Protein AF-A0ABD4KU76-F1 (afdb_monomer)

Mean predicted aligned error: 6.34 Å

Radius of gyration: 13.07 Å; Cα contacts (8 Å, |Δi|>4): 197; chains: 1; bounding box: 33×34×33 Å

Sequence (89 aa):
MNAALYEDQMRVTSIPYCTSKLVIFSGVPLAKDSYITNSGKYYVTIKADPDSIPVLPTLGQHWSVKGARQIENMEVGDYVMQQHTYESP

Structure (mmCIF, N/CA/C/O backbone):
data_AF-A0ABD4KU76-F1
#
_entry.id   AF-A0ABD4KU76-F1
#
loop_
_atom_site.group_PDB
_atom_site.id
_atom_site.type_symbol
_atom_site.label_atom_id
_atom_site.label_alt_id
_atom_site.label_comp_id
_atom_site.label_asym_id
_atom_site.label_entity_id
_atom_site.label_seq_id
_atom_site.pdbx_PDB_ins_code
_atom_site.Cartn_x
_atom_site.Cartn_y
_atom_site.Cartn_z
_atom_site.occupancy
_atom_site.B_iso_or_equiv
_atom_site.auth_seq_id
_atom_site.auth_comp_id
_atom_site.auth_asym_id
_atom_site.auth_atom_id
_atom_site.pdbx_PDB_model_num
ATOM 1 N N . MET A 1 1 ? 7.916 25.371 2.265 1.00 40.19 1 MET A N 1
ATOM 2 C CA . MET A 1 1 ? 8.385 24.374 1.281 1.00 40.19 1 MET A CA 1
ATOM 3 C C . MET A 1 1 ? 7.164 23.898 0.516 1.00 40.19 1 MET A C 1
ATOM 5 O O . MET A 1 1 ? 6.271 23.353 1.146 1.00 40.19 1 MET A O 1
ATOM 9 N N . ASN A 1 2 ? 7.071 24.173 -0.787 1.00 48.69 2 ASN A N 1
ATOM 10 C CA . ASN A 1 2 ? 5.995 23.629 -1.618 1.00 48.69 2 ASN A CA 1
ATOM 11 C C . ASN A 1 2 ? 6.288 22.141 -1.823 1.00 48.69 2 ASN A C 1
ATOM 13 O O . ASN A 1 2 ? 7.141 21.796 -2.637 1.00 48.69 2 ASN A O 1
ATOM 17 N N . ALA A 1 3 ? 5.657 21.271 -1.035 1.00 60.59 3 ALA A N 1
ATOM 18 C CA . ALA A 1 3 ? 5.720 19.841 -1.295 1.00 60.59 3 ALA A CA 1
ATOM 19 C C . ALA A 1 3 ? 5.072 19.593 -2.663 1.00 60.59 3 ALA A C 1
ATOM 21 O O . ALA A 1 3 ? 3.917 19.962 -2.879 1.00 60.59 3 ALA A O 1
ATOM 22 N N . ALA A 1 4 ? 5.829 19.030 -3.604 1.00 76.62 4 ALA A N 1
ATOM 23 C CA . ALA A 1 4 ? 5.256 18.585 -4.864 1.00 76.62 4 ALA A CA 1
ATOM 24 C C . ALA A 1 4 ? 4.192 17.521 -4.554 1.00 76.62 4 ALA A C 1
ATOM 26 O O . ALA A 1 4 ? 4.468 16.559 -3.835 1.00 76.62 4 ALA A O 1
ATOM 27 N N . LEU A 1 5 ? 2.972 17.732 -5.050 1.00 85.75 5 LEU A N 1
ATOM 28 C CA . LEU A 1 5 ? 1.892 16.760 -4.940 1.00 85.75 5 LEU A CA 1
ATOM 29 C C . LEU A 1 5 ? 2.029 15.762 -6.084 1.00 85.75 5 LEU A C 1
ATOM 31 O O . LEU A 1 5 ? 2.069 16.154 -7.250 1.00 85.75 5 LEU A O 1
ATOM 35 N N . TYR A 1 6 ? 2.092 14.485 -5.733 1.00 89.94 6 TYR A N 1
ATOM 36 C CA . TYR A 1 6 ? 2.148 13.370 -6.667 1.00 89.94 6 TYR A CA 1
ATOM 37 C C . TYR A 1 6 ? 0.813 12.643 -6.667 1.00 89.94 6 TYR A C 1
ATOM 39 O O . TYR A 1 6 ? 0.063 12.731 -5.697 1.00 89.94 6 TYR A O 1
ATOM 47 N N . GLU A 1 7 ? 0.530 11.937 -7.753 1.00 91.12 7 GLU A N 1
ATOM 48 C CA . GLU A 1 7 ? -0.631 11.068 -7.879 1.00 91.12 7 GLU A CA 1
ATOM 49 C C . GLU A 1 7 ? -0.165 9.698 -8.375 1.00 91.12 7 GLU A C 1
ATOM 51 O O . GLU A 1 7 ? 0.629 9.616 -9.314 1.00 91.12 7 GLU A O 1
ATOM 56 N N . ASP A 1 8 ? -0.642 8.632 -7.738 1.00 90.38 8 ASP A N 1
ATOM 57 C CA . ASP A 1 8 ? -0.394 7.249 -8.136 1.00 90.38 8 ASP A CA 1
ATOM 58 C C . ASP A 1 8 ? -1.721 6.477 -8.144 1.00 90.38 8 ASP A C 1
ATOM 60 O O . ASP A 1 8 ? -2.556 6.617 -7.249 1.00 90.38 8 ASP A O 1
ATOM 64 N N . GLN A 1 9 ? -1.894 5.616 -9.145 1.00 92.44 9 GLN A N 1
ATOM 65 C CA . GLN A 1 9 ? -2.977 4.636 -9.182 1.00 92.44 9 GLN A CA 1
ATOM 66 C C . GLN A 1 9 ? -2.391 3.252 -8.949 1.00 92.44 9 GLN A C 1
ATOM 68 O O . GLN A 1 9 ? -1.436 2.874 -9.626 1.00 92.44 9 GLN A O 1
ATOM 73 N N . MET A 1 10 ? -2.962 2.483 -8.026 1.00 93.06 10 MET A N 1
ATOM 74 C CA . MET A 1 10 ? -2.439 1.174 -7.643 1.00 93.06 10 MET A CA 1
ATOM 75 C C . MET A 1 10 ? -3.532 0.122 -7.477 1.00 93.06 10 MET A C 1
ATOM 77 O O . MET A 1 10 ? -4.673 0.428 -7.135 1.00 93.06 10 MET A O 1
ATOM 81 N N . ARG A 1 11 ? -3.154 -1.143 -7.662 1.00 94.94 11 ARG A N 1
ATOM 82 C CA . ARG A 1 11 ? -3.933 -2.300 -7.216 1.00 94.94 11 ARG A CA 1
ATOM 83 C C . ARG A 1 11 ? -3.367 -2.800 -5.898 1.00 94.94 11 ARG A C 1
ATOM 85 O O . ARG A 1 11 ? -2.195 -3.171 -5.849 1.00 94.94 11 ARG A O 1
ATOM 92 N N . VAL A 1 12 ? -4.197 -2.872 -4.865 1.00 96.06 12 VAL A N 1
ATOM 93 C CA . VAL A 1 12 ? -3.810 -3.393 -3.548 1.00 96.06 12 VAL A CA 1
ATOM 94 C C . VAL A 1 12 ? -3.403 -4.859 -3.673 1.00 96.06 12 VAL A C 1
ATOM 96 O O . VAL A 1 12 ? -4.152 -5.685 -4.196 1.00 96.06 12 VAL A O 1
ATOM 99 N N . THR A 1 13 ? -2.214 -5.189 -3.182 1.00 95.94 13 THR A N 1
ATOM 100 C CA . THR A 1 13 ? -1.681 -6.560 -3.165 1.00 95.94 13 THR A CA 1
ATOM 101 C C . THR A 1 13 ? -1.310 -7.032 -1.767 1.00 95.94 13 THR A C 1
ATOM 103 O O . THR A 1 13 ? -1.131 -8.230 -1.576 1.00 95.94 13 THR A O 1
ATOM 106 N N . SER A 1 14 ? -1.191 -6.125 -0.795 1.00 96.19 14 SER A N 1
ATOM 107 C CA . SER A 1 14 ? -0.875 -6.463 0.592 1.00 96.19 14 SER A CA 1
ATOM 108 C C . SER A 1 14 ? -1.499 -5.460 1.558 1.00 96.19 14 SER A C 1
ATOM 110 O O . SER A 1 14 ? -1.542 -4.266 1.271 1.00 96.19 14 SER A O 1
ATOM 112 N N . ILE A 1 15 ? -1.968 -5.944 2.707 1.00 97.25 15 ILE A N 1
ATOM 113 C CA . ILE A 1 15 ? -2.483 -5.133 3.819 1.00 97.25 15 ILE A CA 1
ATOM 114 C C . ILE A 1 15 ? -1.813 -5.664 5.094 1.00 97.25 15 ILE A C 1
ATOM 116 O O . ILE A 1 15 ? -2.416 -6.446 5.829 1.00 97.25 15 ILE A O 1
ATOM 120 N N . PRO A 1 16 ? -0.525 -5.347 5.324 1.00 95.44 16 PRO A N 1
ATOM 121 C CA . PRO A 1 16 ? 0.232 -5.904 6.445 1.00 95.44 16 PRO A CA 1
ATOM 122 C C . PRO A 1 16 ? -0.273 -5.435 7.813 1.00 95.44 16 PRO A C 1
ATOM 124 O O . PRO A 1 16 ? 0.006 -6.088 8.817 1.00 95.44 16 PRO A O 1
ATOM 127 N N . TYR A 1 17 ? -0.988 -4.307 7.876 1.00 96.00 17 TYR A N 1
ATOM 128 C CA . TYR A 1 17 ? -1.466 -3.749 9.134 1.00 96.00 17 TYR A CA 1
ATOM 129 C C . TYR A 1 17 ? -2.842 -3.108 8.974 1.00 96.00 17 TYR A C 1
ATOM 131 O O . TYR A 1 17 ? -3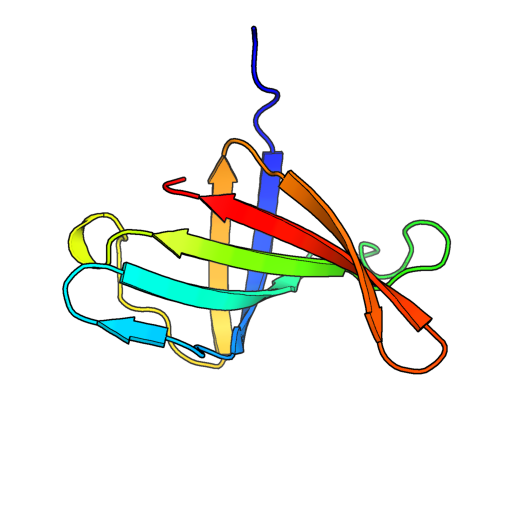.043 -2.268 8.101 1.00 96.00 17 TYR A O 1
ATOM 139 N N . CYS A 1 18 ? -3.779 -3.480 9.844 1.00 94.62 18 CYS A N 1
ATOM 140 C CA . CYS A 1 18 ? -5.115 -2.898 9.899 1.00 94.62 18 CYS A CA 1
ATOM 141 C C . CYS A 1 18 ? -5.586 -2.867 11.356 1.00 94.62 18 CYS A C 1
ATOM 143 O O . CYS A 1 18 ? -5.912 -3.898 11.940 1.00 94.62 18 CYS A O 1
ATOM 145 N N . THR A 1 19 ? -5.600 -1.678 11.949 1.00 94.88 19 THR A N 1
ATOM 146 C CA . THR A 1 19 ? -6.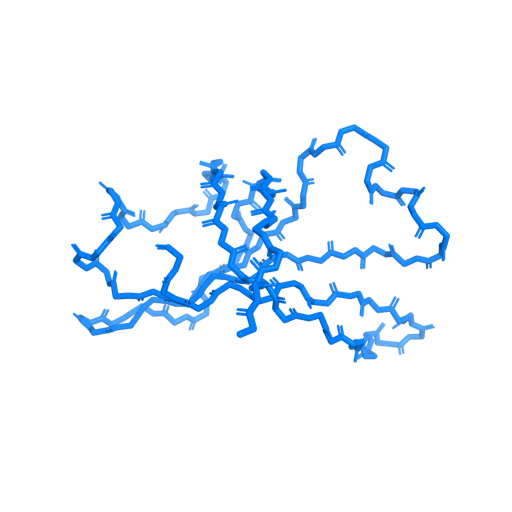130 -1.414 13.297 1.00 94.88 19 THR A CA 1
ATOM 147 C C . THR A 1 19 ? -7.068 -0.220 13.254 1.00 94.88 19 THR A C 1
ATOM 149 O O . THR A 1 19 ? -7.182 0.409 12.214 1.00 94.88 19 THR A O 1
ATOM 152 N N . SER A 1 20 ? -7.701 0.134 14.372 1.00 92.44 20 SER A N 1
ATOM 153 C CA . SER A 1 20 ? -8.638 1.263 14.441 1.00 92.44 20 SER A CA 1
ATOM 154 C C . SER A 1 20 ? -8.013 2.653 14.282 1.00 92.44 20 SER A C 1
ATOM 156 O O . SER A 1 20 ? -8.756 3.614 14.181 1.00 92.44 20 SER A O 1
ATOM 158 N N . LYS A 1 21 ? -6.681 2.788 14.302 1.00 93.38 21 LYS A N 1
ATOM 159 C CA . LYS A 1 21 ? -5.988 4.093 14.209 1.00 93.38 21 LYS A CA 1
ATOM 160 C C . LYS A 1 21 ? -5.014 4.193 13.043 1.00 93.38 21 LYS A C 1
ATOM 162 O O . LYS A 1 21 ? -4.476 5.259 12.771 1.00 93.38 21 LYS A O 1
ATOM 167 N N . LEU A 1 22 ? -4.699 3.060 12.426 1.00 95.00 22 LEU A N 1
ATOM 168 C CA . LEU A 1 22 ? -3.716 2.991 11.362 1.00 95.00 22 LEU A CA 1
ATOM 169 C C . LEU A 1 22 ? -4.005 1.778 10.491 1.00 95.00 22 LEU A C 1
ATOM 171 O O . LEU A 1 22 ? -4.093 0.644 10.979 1.00 95.00 22 LEU A O 1
ATOM 175 N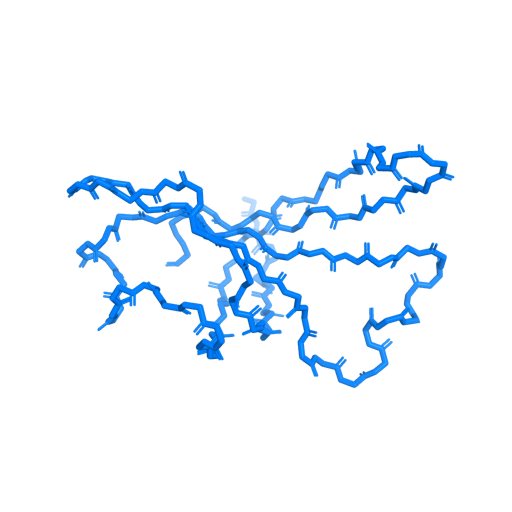 N . VAL A 1 23 ? -4.072 2.034 9.193 1.00 96.62 23 VAL A N 1
ATOM 176 C CA . VAL A 1 23 ? -4.011 1.027 8.150 1.00 96.62 23 VAL A CA 1
ATOM 177 C C . VAL A 1 23 ? -2.776 1.276 7.295 1.00 96.62 23 VAL A C 1
ATOM 179 O O . VAL A 1 23 ? -2.480 2.406 6.904 1.00 96.62 23 VAL A O 1
ATOM 182 N N . ILE A 1 24 ? -2.033 0.204 7.038 1.00 97.12 24 ILE A N 1
ATOM 183 C CA . ILE A 1 24 ? -0.911 0.194 6.108 1.00 97.12 24 ILE A CA 1
ATOM 184 C C . ILE A 1 24 ? -1.255 -0.813 5.032 1.00 97.12 24 ILE A C 1
ATOM 186 O O . ILE A 1 24 ? -1.473 -1.992 5.321 1.00 97.12 24 ILE A O 1
ATOM 190 N N . PHE A 1 25 ? -1.291 -0.350 3.793 1.00 97.25 25 PHE A N 1
ATOM 191 C CA . PHE A 1 25 ? -1.543 -1.200 2.645 1.00 97.25 25 PHE A CA 1
ATOM 192 C C . PHE A 1 25 ? -0.657 -0.801 1.478 1.00 97.25 25 PHE A C 1
ATOM 194 O O . PHE A 1 25 ? -0.288 0.362 1.318 1.00 97.25 25 PHE A O 1
ATOM 201 N N . SER A 1 26 ? -0.304 -1.794 0.673 1.00 95.56 26 SER A N 1
ATOM 202 C CA . SER A 1 26 ? 0.616 -1.635 -0.440 1.00 95.56 26 SER A CA 1
ATOM 203 C C . SER A 1 26 ? 0.060 -2.264 -1.706 1.00 95.56 26 SER A C 1
ATOM 205 O O . SER A 1 26 ? -0.751 -3.198 -1.677 1.00 95.56 26 SER A O 1
ATOM 207 N N . GLY A 1 27 ? 0.510 -1.746 -2.839 1.00 93.56 27 GLY A N 1
ATOM 208 C CA . GLY A 1 27 ? 0.048 -2.179 -4.140 1.00 93.56 27 GLY A CA 1
ATOM 209 C C . GLY A 1 27 ? 1.038 -1.910 -5.252 1.00 93.56 27 GLY A C 1
ATOM 210 O O . GLY A 1 27 ? 2.015 -1.178 -5.103 1.00 93.56 27 GLY A O 1
ATOM 211 N N . VAL A 1 28 ? 0.748 -2.519 -6.393 1.00 91.31 28 VAL A N 1
ATOM 212 C CA . VAL A 1 28 ? 1.501 -2.303 -7.627 1.00 91.31 28 VAL A CA 1
ATOM 213 C C . VAL A 1 28 ? 0.832 -1.203 -8.450 1.00 91.31 28 VAL A C 1
ATOM 215 O O . VAL A 1 28 ? -0.403 -1.169 -8.502 1.00 91.31 28 VAL A O 1
ATOM 218 N N . PRO A 1 29 ? 1.602 -0.310 -9.089 1.00 89.94 29 PRO A N 1
ATOM 219 C CA . PRO A 1 29 ? 1.045 0.757 -9.908 1.00 89.94 29 PRO A CA 1
ATOM 220 C C . PRO A 1 29 ? 0.292 0.209 -11.132 1.00 89.94 29 PRO A C 1
ATOM 222 O O . PRO A 1 29 ? 0.657 -0.825 -11.694 1.00 89.94 29 PRO A O 1
ATOM 225 N N . LEU A 1 30 ? -0.774 0.906 -11.532 1.00 83.94 30 LEU A N 1
ATOM 226 C CA . LEU A 1 30 ? -1.630 0.578 -12.683 1.00 83.94 30 LEU A CA 1
ATOM 227 C C . LEU A 1 30 ? -1.249 1.334 -13.960 1.00 83.94 30 LEU A C 1
ATOM 229 O O . LEU A 1 30 ? -1.705 0.966 -15.043 1.00 83.94 30 LEU A O 1
ATOM 233 N N . ALA A 1 31 ? -0.472 2.413 -13.839 1.00 71.19 31 ALA A N 1
ATOM 234 C CA . ALA A 1 31 ? -0.136 3.266 -14.967 1.00 71.19 31 ALA A CA 1
ATOM 235 C C . ALA A 1 31 ? 0.627 2.474 -16.042 1.00 71.19 31 ALA A C 1
ATOM 237 O O . ALA A 1 31 ? 1.624 1.799 -15.776 1.00 71.19 31 ALA A O 1
ATOM 238 N N . LYS A 1 32 ? 0.133 2.564 -17.280 1.00 52.94 32 LYS A N 1
ATOM 239 C CA . LYS A 1 32 ? 0.774 1.960 -18.449 1.00 52.94 32 LYS A CA 1
ATOM 240 C C . LYS A 1 32 ? 2.192 2.531 -18.567 1.00 52.94 32 LYS A C 1
ATOM 242 O O . LYS A 1 32 ? 2.382 3.731 -18.403 1.00 52.94 32 LYS A O 1
ATOM 247 N N . ASP A 1 33 ? 3.172 1.658 -18.777 1.00 54.38 33 ASP A N 1
ATOM 248 C CA . ASP A 1 33 ? 4.604 1.982 -18.885 1.00 54.38 33 ASP A CA 1
ATOM 249 C C . ASP A 1 33 ? 5.320 2.404 -17.580 1.00 54.38 33 ASP A C 1
ATOM 251 O O . ASP A 1 33 ? 6.535 2.591 -17.592 1.00 54.38 33 ASP A O 1
ATOM 255 N N . SER A 1 34 ? 4.651 2.415 -16.415 1.00 50.78 34 SER A N 1
ATOM 256 C CA . SER A 1 34 ? 5.308 2.630 -15.104 1.00 50.78 34 SER A CA 1
ATOM 257 C C . SER A 1 34 ? 6.173 1.442 -14.648 1.00 50.78 34 SER A C 1
ATOM 259 O O . SER A 1 34 ? 6.960 1.541 -13.709 1.00 50.78 34 SER A O 1
ATOM 261 N N . TYR A 1 35 ? 6.043 0.307 -15.340 1.00 47.94 35 TYR A N 1
ATOM 262 C CA . TYR A 1 35 ? 6.963 -0.831 -15.279 1.00 47.94 35 TYR A CA 1
ATOM 263 C C . TYR A 1 35 ? 8.332 -0.516 -15.927 1.00 47.94 35 TYR A C 1
ATOM 265 O O . TYR A 1 35 ? 9.297 -1.236 -15.681 1.00 47.94 35 TYR A O 1
ATOM 273 N N . ILE A 1 36 ? 8.444 0.559 -16.722 1.00 47.38 36 ILE A N 1
ATOM 274 C CA . ILE A 1 36 ? 9.649 0.929 -17.480 1.00 47.38 36 ILE A CA 1
ATOM 275 C C . ILE A 1 36 ? 10.056 2.375 -17.154 1.00 47.38 36 ILE A C 1
ATOM 277 O O . ILE A 1 36 ? 10.205 3.228 -18.022 1.00 47.38 36 ILE A O 1
ATOM 281 N N . THR A 1 37 ? 10.2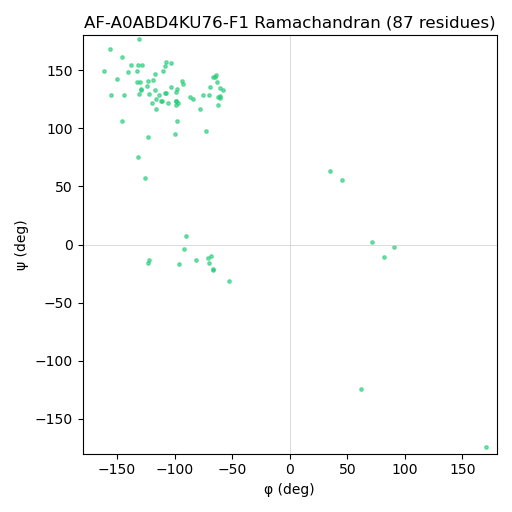92 2.665 -15.878 1.00 44.69 37 THR A N 1
ATOM 282 C CA . THR A 1 37 ? 11.170 3.774 -15.478 1.00 44.69 37 THR A CA 1
ATOM 283 C C . THR A 1 37 ? 12.538 3.200 -15.126 1.00 44.69 37 THR A C 1
ATOM 285 O O . THR A 1 37 ? 12.746 2.707 -14.025 1.00 44.69 37 THR A O 1
ATOM 288 N N . ASN A 1 38 ? 13.456 3.203 -16.099 1.00 42.22 38 ASN A N 1
ATOM 289 C CA . ASN A 1 38 ? 14.908 3.015 -15.936 1.00 42.22 38 ASN A CA 1
ATOM 290 C C . ASN A 1 38 ? 15.374 2.029 -14.835 1.00 42.22 38 ASN A C 1
ATOM 292 O O . ASN A 1 38 ? 16.127 2.414 -13.946 1.00 42.22 38 ASN A O 1
ATOM 296 N N . SER A 1 39 ? 15.027 0.742 -14.972 1.00 46.12 39 SER A N 1
ATOM 297 C CA . SER A 1 39 ? 15.593 -0.432 -14.258 1.00 46.12 39 SER A CA 1
ATOM 298 C C . SER A 1 39 ? 14.962 -0.904 -12.933 1.00 46.12 39 SER A C 1
ATOM 300 O O . SER A 1 39 ? 15.361 -1.964 -12.456 1.00 46.12 39 SER A O 1
ATOM 302 N N . GLY A 1 40 ? 13.929 -0.246 -12.389 1.00 52.81 40 GLY A N 1
ATOM 303 C CA . GLY A 1 40 ? 13.284 -0.672 -11.133 1.00 52.81 40 GLY A CA 1
ATOM 304 C C . GLY A 1 40 ? 11.759 -0.784 -11.218 1.00 52.81 40 GLY A C 1
ATOM 305 O O . GLY A 1 40 ? 11.090 0.123 -11.707 1.00 52.81 40 GLY A O 1
ATOM 306 N N . LYS A 1 41 ? 11.188 -1.881 -10.699 1.00 75.31 41 LYS A N 1
ATOM 307 C CA . LYS A 1 41 ? 9.754 -1.958 -10.368 1.00 75.31 41 LYS A CA 1
ATOM 308 C C . LYS A 1 41 ? 9.538 -1.165 -9.075 1.00 75.31 41 LYS A C 1
ATOM 310 O O . LYS A 1 41 ? 10.244 -1.420 -8.102 1.00 75.31 41 LYS A O 1
ATOM 315 N N . TYR A 1 42 ? 8.582 -0.239 -9.039 1.00 85.06 42 TYR A N 1
ATOM 316 C CA . TYR A 1 42 ? 8.181 0.418 -7.793 1.00 85.06 42 TYR A CA 1
ATOM 317 C C . TYR A 1 42 ? 6.859 -0.143 -7.268 1.00 85.06 42 TYR A C 1
ATOM 319 O O . TYR A 1 42 ? 6.059 -0.700 -8.024 1.00 85.06 42 TYR A O 1
ATOM 327 N N . TYR A 1 43 ? 6.638 -0.010 -5.966 1.00 89.94 43 TYR A N 1
ATOM 32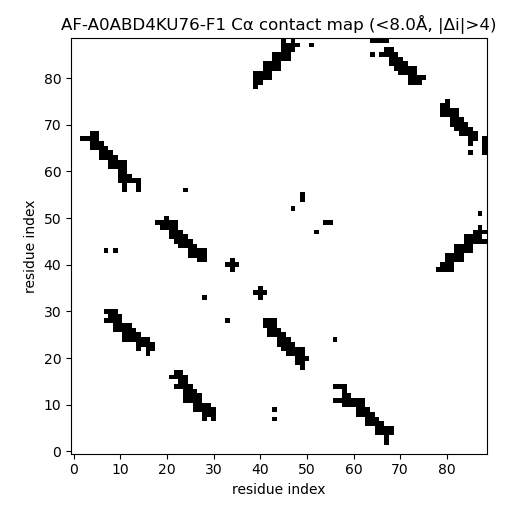8 C CA . TYR A 1 43 ? 5.351 -0.265 -5.329 1.00 89.94 43 TYR A CA 1
ATOM 329 C C . TYR A 1 43 ? 4.954 0.930 -4.472 1.00 89.94 43 TYR A C 1
ATOM 331 O O . TYR A 1 43 ? 5.790 1.715 -4.019 1.00 89.94 43 TYR A O 1
ATOM 339 N N . VAL A 1 44 ? 3.653 1.077 -4.278 1.00 92.81 44 VAL A N 1
ATOM 340 C CA . VAL A 1 44 ? 3.066 2.169 -3.510 1.00 92.81 44 VAL A CA 1
ATOM 341 C C . VAL A 1 44 ? 2.656 1.625 -2.152 1.00 92.81 44 VAL A C 1
ATOM 343 O O . VAL A 1 44 ? 2.070 0.547 -2.076 1.00 92.81 44 VAL A O 1
ATOM 346 N N . THR A 1 45 ? 2.964 2.364 -1.093 1.00 96.00 45 THR A N 1
ATOM 347 C CA . THR A 1 45 ? 2.541 2.095 0.282 1.00 96.00 45 THR A CA 1
ATOM 348 C C . THR A 1 45 ? 1.771 3.301 0.791 1.00 96.00 45 THR A C 1
ATOM 350 O O . THR A 1 45 ? 2.247 4.431 0.715 1.00 96.00 45 THR A O 1
ATOM 353 N N . ILE A 1 46 ? 0.587 3.059 1.336 1.00 96.19 46 ILE A N 1
ATOM 354 C CA . ILE A 1 46 ? -0.260 4.080 1.941 1.00 96.19 46 ILE A CA 1
ATOM 355 C C . ILE A 1 46 ? -0.348 3.779 3.432 1.00 96.19 46 ILE A C 1
ATOM 357 O O . ILE A 1 46 ? -0.654 2.650 3.825 1.00 96.19 46 ILE A O 1
ATOM 361 N N . LYS A 1 47 ? -0.066 4.793 4.249 1.00 96.56 47 LYS A N 1
ATOM 362 C CA . LYS A 1 47 ? -0.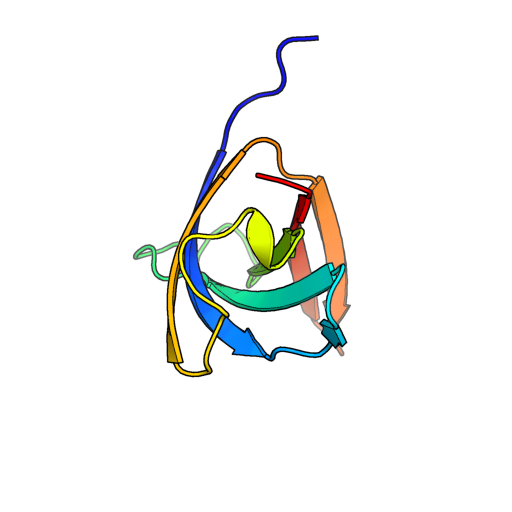288 4.790 5.695 1.00 96.56 47 LYS A CA 1
ATOM 363 C C . LYS A 1 47 ? -1.321 5.862 6.004 1.00 96.56 47 LYS A C 1
ATOM 365 O O . LYS A 1 47 ? -1.071 7.040 5.756 1.00 96.56 47 LYS A O 1
ATOM 370 N N . ALA A 1 48 ? -2.473 5.460 6.516 1.00 95.88 48 ALA A N 1
ATOM 371 C CA . ALA A 1 48 ? -3.561 6.386 6.802 1.00 95.88 48 ALA A CA 1
ATOM 372 C C . ALA A 1 48 ? -4.340 5.963 8.047 1.00 95.88 48 ALA A C 1
ATOM 374 O O . ALA A 1 48 ? -4.283 4.803 8.468 1.00 95.88 48 ALA A O 1
ATOM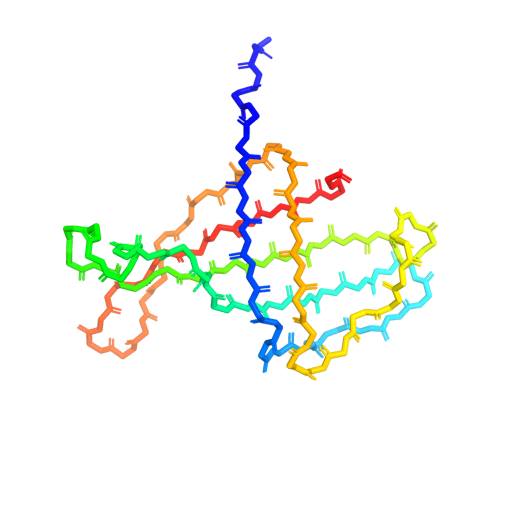 375 N N . ASP A 1 49 ? -5.080 6.911 8.613 1.00 95.69 49 ASP A N 1
ATOM 376 C CA . ASP A 1 49 ? -6.125 6.603 9.578 1.00 95.69 49 ASP A CA 1
ATOM 377 C C . ASP A 1 49 ? -7.283 5.908 8.824 1.00 95.69 49 ASP A C 1
ATOM 379 O O . ASP A 1 49 ? -7.714 6.404 7.779 1.00 95.69 49 ASP A O 1
ATOM 383 N N . PRO A 1 50 ? -7.776 4.744 9.283 1.00 94.62 50 PRO A N 1
ATOM 384 C CA . PRO A 1 50 ? -8.933 4.088 8.683 1.00 94.62 50 PRO A CA 1
ATOM 385 C C . PRO A 1 50 ? -10.167 4.988 8.546 1.00 94.62 50 PRO A C 1
ATOM 387 O O . PRO A 1 50 ? -10.926 4.816 7.595 1.00 94.62 50 PRO A O 1
ATOM 390 N N . ASP A 1 51 ? -10.354 5.947 9.456 1.00 94.75 51 ASP A N 1
ATOM 391 C CA . ASP A 1 51 ? -11.488 6.875 9.436 1.00 94.75 51 ASP A CA 1
ATOM 392 C C . ASP A 1 51 ? -11.263 8.054 8.469 1.00 94.75 51 ASP A C 1
ATOM 394 O O . ASP A 1 51 ? -12.207 8.772 8.132 1.00 94.75 51 ASP A O 1
ATOM 398 N N . SER A 1 52 ? -10.029 8.263 7.987 1.00 93.19 52 SER A N 1
ATOM 399 C CA . SER A 1 52 ? -9.702 9.319 7.018 1.00 93.19 52 SER A CA 1
ATOM 400 C C . SER A 1 52 ? -9.783 8.861 5.560 1.00 93.19 52 SER A C 1
ATOM 402 O O . SER A 1 52 ? -9.580 9.673 4.658 1.00 93.19 52 SER A O 1
ATOM 404 N N . ILE A 1 53 ? -10.046 7.577 5.306 1.00 93.62 53 ILE A N 1
ATOM 405 C CA . ILE A 1 53 ? -10.121 7.005 3.958 1.00 93.62 53 ILE A CA 1
ATOM 406 C C . ILE A 1 53 ? -11.564 6.629 3.593 1.00 93.62 53 ILE A C 1
ATOM 408 O O . ILE A 1 53 ? -12.352 6.260 4.460 1.00 93.62 53 ILE A O 1
ATOM 412 N N . PRO A 1 54 ? -11.947 6.689 2.303 1.00 93.88 54 PRO A N 1
ATOM 413 C CA . PRO A 1 54 ? -13.340 6.489 1.893 1.00 93.88 54 PRO A CA 1
ATOM 414 C C . PRO A 1 54 ? -13.859 5.064 2.131 1.00 93.88 54 PRO A C 1
ATOM 416 O O . PRO A 1 54 ? -15.068 4.842 2.166 1.00 93.88 54 PRO A O 1
ATOM 419 N N . VAL A 1 55 ? -12.959 4.086 2.232 1.00 94.81 55 VAL A N 1
ATOM 420 C CA . VAL A 1 55 ? -13.270 2.670 2.441 1.00 94.81 55 VAL A CA 1
ATOM 421 C C . VAL A 1 55 ? -12.024 1.953 2.958 1.00 94.81 55 VAL A C 1
ATOM 423 O O . VAL A 1 55 ? -10.912 2.322 2.594 1.00 94.81 55 VAL A O 1
ATOM 426 N N . LEU A 1 56 ? -12.184 0.906 3.771 1.00 96.06 56 LEU A N 1
ATOM 427 C CA . LEU A 1 56 ? -11.056 0.057 4.161 1.00 96.06 56 LEU A CA 1
ATOM 428 C C . LEU A 1 56 ? -10.459 -0.655 2.932 1.00 96.06 56 LEU A C 1
ATOM 430 O O . LEU A 1 56 ? -11.213 -1.115 2.069 1.00 96.06 56 LEU A O 1
ATOM 434 N N . PRO A 1 57 ? -9.125 -0.778 2.834 1.00 96.25 57 PRO A N 1
ATOM 435 C CA . PRO A 1 57 ? -8.493 -1.425 1.697 1.00 96.25 57 PRO A CA 1
ATOM 436 C C . PRO A 1 57 ? -8.821 -2.919 1.667 1.00 96.25 57 PRO A C 1
ATOM 438 O O . PRO A 1 57 ? -8.883 -3.591 2.696 1.00 96.25 57 PRO A O 1
ATOM 441 N N . THR A 1 58 ? -8.976 -3.459 0.462 1.00 96.88 58 THR A N 1
ATOM 442 C CA . THR A 1 58 ? -9.160 -4.895 0.215 1.00 96.88 58 THR A CA 1
ATOM 443 C C . THR A 1 58 ? -8.232 -5.365 -0.903 1.00 96.88 58 THR A C 1
ATOM 445 O O . THR A 1 58 ? -7.876 -4.595 -1.795 1.00 96.88 58 THR A O 1
ATOM 448 N N . LEU A 1 59 ? -7.794 -6.627 -0.858 1.00 96.62 59 LEU A N 1
ATOM 449 C CA . LEU A 1 59 ? -6.904 -7.182 -1.884 1.00 96.62 59 LEU A CA 1
ATOM 450 C C . LEU A 1 59 ? -7.568 -7.129 -3.268 1.00 96.62 59 LEU A C 1
ATOM 452 O O . LEU A 1 59 ? -8.728 -7.497 -3.426 1.00 96.62 59 LEU A O 1
ATOM 456 N N . GLY A 1 60 ? -6.821 -6.684 -4.277 1.00 93.94 60 GLY A N 1
ATO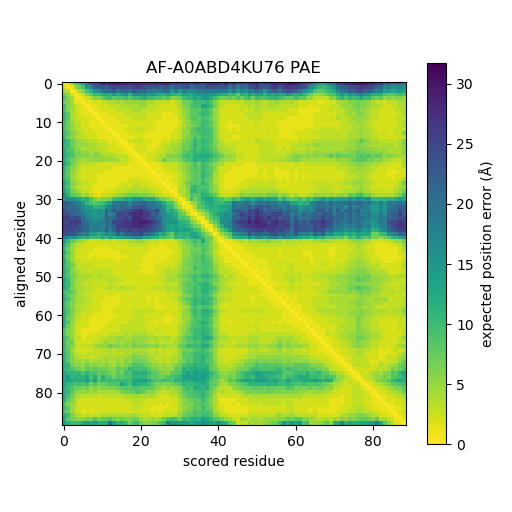M 457 C CA . GLY A 1 60 ? -7.314 -6.518 -5.645 1.00 93.94 60 GLY A CA 1
ATOM 458 C C . GLY A 1 60 ? -8.084 -5.218 -5.893 1.00 93.94 60 GLY A C 1
ATOM 459 O O . GLY A 1 60 ? -8.317 -4.882 -7.052 1.00 93.94 60 GLY A O 1
ATOM 460 N N . GLN A 1 61 ? -8.430 -4.457 -4.850 1.00 96.31 61 GLN A N 1
ATOM 461 C CA . GLN A 1 61 ? -9.071 -3.154 -5.003 1.00 96.31 61 GLN A CA 1
ATOM 462 C C . GLN A 1 61 ? -8.132 -2.157 -5.684 1.00 96.31 61 GLN A C 1
ATOM 464 O O . GLN A 1 61 ? -6.922 -2.153 -5.443 1.00 96.31 61 GLN A O 1
ATOM 469 N N . HIS A 1 62 ? -8.697 -1.285 -6.516 1.00 95.25 62 HIS A N 1
ATOM 470 C CA . HIS A 1 62 ? -7.968 -0.178 -7.122 1.00 95.25 62 HIS A CA 1
ATOM 471 C C . HIS A 1 62 ? -8.092 1.081 -6.271 1.00 95.25 62 HIS A C 1
ATOM 473 O O . HIS A 1 62 ? -9.173 1.400 -5.780 1.00 95.25 62 HIS A O 1
ATOM 479 N N . TRP A 1 63 ? -6.980 1.791 -6.127 1.00 94.94 63 TRP A N 1
ATOM 480 C CA . TRP A 1 63 ? -6.872 3.028 -5.367 1.00 94.94 63 TRP A CA 1
ATOM 481 C C . TRP A 1 63 ? -6.193 4.096 -6.213 1.00 94.94 63 TRP A C 1
ATOM 483 O O . TRP A 1 63 ? -5.226 3.799 -6.912 1.00 94.94 63 TRP A O 1
ATOM 493 N N . SER A 1 64 ? -6.691 5.329 -6.124 1.00 93.81 64 SER A N 1
ATOM 494 C CA . SER A 1 64 ? -5.949 6.525 -6.522 1.00 93.81 64 SER A CA 1
ATOM 495 C C . SER A 1 64 ? -5.548 7.261 -5.253 1.00 93.81 64 SER A C 1
ATOM 497 O O . SER A 1 64 ? -6.387 7.467 -4.374 1.00 93.81 64 SER A O 1
ATOM 499 N N . VAL A 1 65 ? -4.275 7.618 -5.142 1.00 93.00 65 VAL A N 1
ATOM 500 C CA . VAL A 1 65 ? -3.733 8.378 -4.018 1.00 93.00 65 VAL A CA 1
ATOM 501 C C . VAL A 1 65 ? -3.060 9.627 -4.546 1.00 93.00 65 VAL A C 1
ATOM 503 O O . VAL A 1 65 ? -2.327 9.571 -5.532 1.00 93.00 65 VAL A O 1
ATOM 506 N N . LYS A 1 66 ? -3.305 10.754 -3.880 1.00 92.62 66 LYS A N 1
ATOM 507 C CA . LYS A 1 66 ? -2.686 12.034 -4.196 1.00 92.62 66 LYS A CA 1
ATOM 508 C C . LYS A 1 66 ? -2.130 12.645 -2.925 1.00 92.62 66 LYS A C 1
ATOM 510 O O . LYS A 1 66 ? -2.851 12.755 -1.949 1.00 92.62 66 LYS A O 1
ATOM 515 N N . GLY A 1 67 ? -0.873 13.066 -2.940 1.00 91.12 67 GLY A N 1
ATOM 516 C CA . GLY A 1 67 ? -0.251 13.638 -1.752 1.00 91.12 67 GLY A CA 1
ATOM 517 C C . GLY A 1 67 ? 1.247 13.843 -1.897 1.00 91.12 67 GLY A C 1
ATOM 518 O O . GLY A 1 67 ? 1.828 13.643 -2.967 1.00 91.12 67 GLY A O 1
ATOM 519 N N . ALA A 1 68 ? 1.882 14.250 -0.802 1.00 90.69 68 ALA A N 1
ATOM 520 C CA . ALA A 1 68 ? 3.331 14.186 -0.705 1.00 90.69 68 ALA A CA 1
ATOM 521 C C . ALA A 1 68 ? 3.755 12.713 -0.626 1.00 90.69 68 ALA A C 1
ATOM 523 O O . ALA A 1 68 ? 3.158 11.938 0.121 1.00 90.69 68 ALA A O 1
ATOM 524 N N . ARG A 1 69 ? 4.792 12.338 -1.382 1.00 90.75 69 ARG A N 1
ATOM 525 C CA . ARG A 1 69 ? 5.367 10.991 -1.327 1.00 90.75 69 ARG A CA 1
ATOM 526 C C . ARG A 1 69 ? 6.820 11.028 -0.892 1.00 90.75 69 ARG A C 1
ATOM 528 O O . ARG A 1 69 ? 7.584 11.888 -1.333 1.00 90.75 69 ARG A O 1
ATOM 535 N N . GLN A 1 70 ? 7.202 10.052 -0.086 1.00 92.06 70 GLN A N 1
ATOM 536 C CA . GLN A 1 70 ? 8.594 9.722 0.191 1.00 92.06 70 GLN A CA 1
ATOM 537 C C . GLN A 1 70 ? 9.001 8.555 -0.708 1.00 92.06 70 GLN A C 1
ATOM 539 O O . GLN A 1 70 ? 8.239 7.600 -0.851 1.00 92.06 70 GLN A O 1
ATOM 544 N N . ILE A 1 71 ? 10.166 8.656 -1.350 1.00 91.12 71 ILE A N 1
ATOM 545 C CA . ILE A 1 71 ? 10.707 7.601 -2.212 1.00 91.12 71 ILE A CA 1
ATOM 546 C C . ILE A 1 71 ? 11.925 7.007 -1.523 1.00 91.12 71 ILE A C 1
ATOM 548 O O . ILE A 1 71 ? 12.880 7.727 -1.235 1.00 91.12 71 ILE A O 1
ATOM 552 N N . GLU A 1 72 ? 11.898 5.700 -1.308 1.00 90.94 72 GLU A N 1
ATOM 553 C CA . GLU A 1 72 ? 13.007 4.943 -0.732 1.00 90.94 72 GLU A CA 1
ATOM 554 C C . GLU A 1 72 ? 13.410 3.818 -1.688 1.00 90.94 72 GLU A C 1
ATOM 556 O O . GLU A 1 72 ? 12.555 3.190 -2.313 1.00 90.94 72 GLU A O 1
ATOM 561 N N . ASN A 1 73 ? 14.713 3.565 -1.819 1.00 89.25 73 ASN A N 1
ATOM 562 C CA . ASN A 1 73 ? 15.212 2.399 -2.545 1.00 89.25 73 ASN A CA 1
ATOM 563 C C . ASN A 1 73 ? 15.264 1.211 -1.579 1.00 89.25 73 ASN A C 1
ATOM 565 O O . ASN A 1 73 ? 15.876 1.303 -0.518 1.00 89.25 73 ASN A O 1
ATOM 569 N N . MET A 1 74 ? 14.643 0.106 -1.967 1.00 84.38 74 MET A N 1
ATOM 570 C CA . 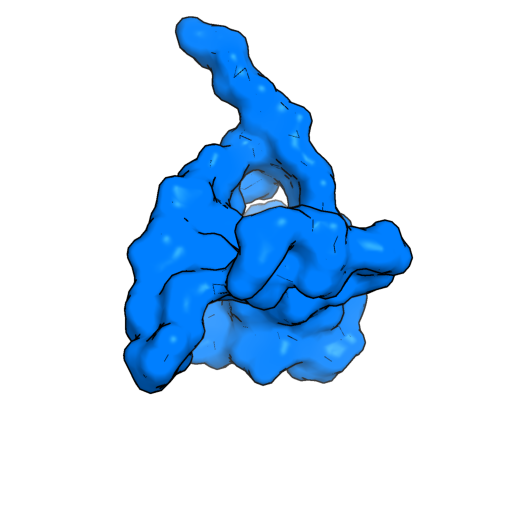MET A 1 74 ? 14.544 -1.128 -1.200 1.00 84.38 74 MET A CA 1
ATOM 571 C C . MET A 1 74 ? 15.265 -2.243 -1.950 1.00 84.38 74 MET A C 1
ATOM 573 O O . MET A 1 74 ? 14.957 -2.520 -3.111 1.00 84.38 74 MET A O 1
ATOM 577 N N . GLU A 1 75 ? 16.214 -2.893 -1.285 1.00 83.06 75 GLU A N 1
ATOM 578 C CA . GLU A 1 75 ? 16.877 -4.089 -1.805 1.00 83.06 75 GLU A CA 1
ATOM 579 C C . GLU A 1 75 ? 15.944 -5.296 -1.628 1.00 83.06 75 GLU A C 1
ATOM 581 O O . GLU A 1 75 ? 15.568 -5.661 -0.513 1.00 83.06 75 GLU A O 1
ATOM 586 N N . VAL A 1 76 ? 15.524 -5.900 -2.741 1.00 76.69 76 VAL A N 1
ATOM 587 C CA . VAL A 1 76 ? 14.635 -7.066 -2.784 1.00 76.69 76 VAL A CA 1
ATOM 588 C C . VAL A 1 76 ? 15.343 -8.180 -3.551 1.00 76.69 76 VAL A C 1
ATOM 590 O O . VAL A 1 76 ? 15.267 -8.268 -4.779 1.00 76.69 76 VAL A O 1
ATOM 593 N N . GLY A 1 77 ? 16.046 -9.040 -2.811 1.00 78.38 77 GLY A N 1
ATOM 594 C CA . GLY A 1 77 ? 16.934 -10.043 -3.402 1.00 78.38 77 GLY A CA 1
ATOM 595 C C . GLY A 1 77 ? 18.058 -9.361 -4.183 1.00 78.38 77 GLY A C 1
ATOM 596 O O . GLY A 1 77 ? 18.738 -8.498 -3.640 1.00 78.38 77 GLY A O 1
ATOM 597 N N . ASP A 1 78 ? 18.199 -9.700 -5.464 1.00 79.12 78 ASP A N 1
ATOM 598 C CA . ASP A 1 78 ? 19.217 -9.122 -6.356 1.00 79.12 78 ASP A CA 1
ATOM 599 C C . ASP A 1 78 ? 18.739 -7.852 -7.095 1.00 79.12 78 ASP A C 1
ATOM 601 O O . ASP A 1 78 ? 19.417 -7.358 -7.998 1.00 79.12 78 ASP A O 1
ATOM 605 N N . TYR A 1 79 ? 17.554 -7.329 -6.756 1.00 70.12 79 TYR A N 1
ATOM 606 C CA . TYR A 1 79 ? 16.942 -6.175 -7.420 1.00 70.12 79 TYR A CA 1
ATOM 607 C C . TYR A 1 79 ? 16.768 -4.996 -6.465 1.00 70.12 79 TYR A C 1
ATOM 609 O O . TYR A 1 79 ? 16.433 -5.168 -5.296 1.00 70.12 79 TYR A O 1
ATOM 617 N N . VAL A 1 80 ? 16.898 -3.778 -6.995 1.00 79.19 80 VAL A N 1
ATOM 618 C CA . VAL A 1 80 ? 16.510 -2.550 -6.291 1.00 79.19 80 VAL A CA 1
ATOM 619 C C . VAL A 1 80 ? 15.113 -2.141 -6.752 1.00 79.19 80 VAL A C 1
ATOM 621 O O . VAL A 1 80 ? 14.868 -1.933 -7.942 1.00 79.19 80 VAL A O 1
ATOM 624 N N . MET A 1 81 ? 14.188 -2.037 -5.804 1.00 84.25 81 MET A N 1
ATOM 625 C CA . MET A 1 81 ? 12.832 -1.536 -6.014 1.00 84.25 81 MET A CA 1
ATOM 626 C C . MET A 1 81 ? 12.669 -0.162 -5.373 1.00 84.25 81 MET A C 1
ATOM 628 O O . MET A 1 81 ? 13.344 0.153 -4.399 1.00 84.25 81 MET A O 1
ATOM 632 N N . GLN A 1 82 ? 11.754 0.654 -5.891 1.00 88.44 82 GLN A N 1
ATOM 633 C CA . GLN A 1 82 ? 11.386 1.914 -5.241 1.00 88.44 82 GLN A CA 1
ATOM 634 C C . GLN A 1 82 ? 10.094 1.741 -4.445 1.00 88.44 82 GLN A C 1
ATOM 636 O O . GLN A 1 82 ? 9.100 1.227 -4.956 1.00 88.44 82 GLN A O 1
ATOM 641 N N . GLN A 1 83 ? 10.096 2.181 -3.194 1.00 92.00 83 GLN A N 1
ATOM 642 C CA . GLN A 1 83 ? 8.896 2.299 -2.383 1.00 92.00 83 GLN A CA 1
ATOM 643 C C . GLN A 1 83 ? 8.429 3.751 -2.403 1.00 92.00 83 GLN A C 1
ATOM 645 O O . GLN A 1 83 ? 9.157 4.643 -1.976 1.00 92.00 83 GLN A O 1
ATOM 650 N N . HIS A 1 84 ? 7.207 3.985 -2.877 1.00 92.94 84 HIS A N 1
ATOM 651 C CA . HIS A 1 84 ? 6.539 5.281 -2.782 1.00 92.94 84 HIS A CA 1
ATOM 652 C C . HIS A 1 84 ? 5.597 5.267 -1.582 1.00 92.94 84 HIS A C 1
ATOM 654 O O . HIS A 1 84 ? 4.546 4.629 -1.630 1.00 92.94 84 HIS A O 1
ATOM 660 N N . THR A 1 85 ? 5.965 5.960 -0.510 1.00 94.56 85 THR A N 1
ATOM 661 C CA . THR A 1 85 ? 5.163 6.034 0.714 1.00 94.56 85 THR A CA 1
ATOM 662 C C . THR A 1 85 ? 4.352 7.325 0.745 1.00 94.56 85 THR A C 1
ATOM 664 O O . THR A 1 85 ? 4.926 8.412 0.695 1.00 94.56 85 THR A O 1
ATOM 667 N N . TYR A 1 86 ? 3.033 7.194 0.872 1.00 94.38 86 TYR A N 1
ATOM 668 C CA . TYR A 1 86 ? 2.102 8.283 1.161 1.00 94.38 86 TYR A CA 1
ATOM 669 C C . TYR A 1 86 ? 1.638 8.156 2.614 1.00 94.38 86 TYR A C 1
ATOM 671 O O . TYR A 1 86 ? 1.086 7.122 2.999 1.00 94.38 86 TYR A O 1
ATOM 679 N N . GLU A 1 87 ? 1.873 9.190 3.419 1.00 90.50 87 GLU A N 1
ATOM 680 C CA . GLU A 1 87 ? 1.438 9.247 4.818 1.00 90.50 87 GLU A CA 1
ATOM 681 C C . GLU A 1 87 ? 0.364 10.315 4.975 1.00 90.50 87 GLU A C 1
ATOM 683 O O . GLU A 1 87 ? 0.594 11.471 4.622 1.00 90.50 87 GLU A O 1
ATOM 688 N N . SER A 1 88 ? -0.799 9.907 5.486 1.00 86.19 88 SER A N 1
ATOM 689 C CA . SER A 1 88 ? -1.989 10.754 5.631 1.00 86.19 88 SER A CA 1
ATOM 690 C C . SER A 1 88 ? -2.290 11.601 4.377 1.00 86.19 88 SER A C 1
ATOM 692 O O . SER A 1 88 ? -2.310 12.832 4.477 1.00 86.19 88 SER A O 1
ATOM 694 N N . PRO A 1 89 ? -2.443 10.958 3.198 1.00 78.38 89 PRO A N 1
ATOM 695 C CA . PRO A 1 89 ? -2.730 11.646 1.939 1.00 78.38 89 PRO A CA 1
ATOM 696 C C . PRO A 1 89 ? -4.114 12.307 1.910 1.00 78.38 89 PRO A C 1
ATOM 698 O O . PRO A 1 89 ? -5.035 11.800 2.591 1.00 78.38 89 PRO A O 1
#

Organism: Vibrio anguillarum (NCBI:txid55601)

Foldseek 3Di:
DPQDKDKFKFAWADFPDDDQAKTKTKGFTPDPCCCDDPFAGEIEIEIARCVLDPHDDDHRDMDMDIGRWDWDWDDDPPGTHIYTYDYHD

Secondary structure (DSSP, 8-state):
--PPPEEEEEEEEEEEEE-SS-EEEEEEE-STTTT-STT--EEEEEEE-GGGSSS---TT-EEEEEE-EEEEEEEETTEEEEEEEEE--

pLDDT: mean 85.27, std 15.62, range [40.19, 97.25]

Solvent-accessible surface area (backbone atoms only — not comparable to full-atom values): 5182 Å² total; per-residue (Å²): 131,88,73,66,73,45,74,51,43,26,33,28,72,46,68,90,38,77,51,93,71,40,30,34,38,28,21,43,64,64,57,85,67,58,76,65,53,91,89,29,57,50,37,40,36,42,38,35,42,48,86,77,43,100,61,82,88,51,79,69,40,76,46,78,50,57,30,56,66,49,79,44,84,41,80,57,86,99,40,59,26,37,40,40,38,30,64,68,91

Nearest PDB structures (foldseek):
  6cqo-assembly3_C  TM=5.573E-01  e=1.802E-01  Saccharomyces cerevisiae S288C
  6cqm-assembly1_C-2  TM=5.287E-01  e=1.802E-01  Saccharomyces cerevisiae S288C
  3klw-assembly1_B  TM=4.441E-01  e=7.962E-01  Bordetella pertussis
  7lrn-assembly2_B  TM=3.219E-01  e=2.732E-01  Acinetobacter baumannii
  1se8-assembly1_A-2  TM=4.376E-01  e=4.735E+00  Deinococcus radiodurans